Protein AF-A0A533WM02-F1 (afdb_monomer)

Mean predicted aligned error: 11.91 Å

pLDDT: mean 72.42, std 17.14, range [33.72, 90.38]

Foldseek 3Di:
DDDDDDPDDDDDPPDPDDDQDDPVRLVVLQVVLCVVVVAPEEDQVVLLCQQLVLCDQHWYWYDPDSFKIWIWGWHDDPQWIFIWIWMDGSVCRPPDSQRIFIWTKIGGNVVSNVCVPPGSVVVVCCRVVPPPIRRDRDRD

Nearest PDB structures (foldseek):
  1x7d-assembly1_A  TM=4.549E-01  e=5.147E-01  Pseudomonas putida
  1omo-assembly1_A  TM=4.416E-01  e=1.125E+00  Archaeoglobus fulgidus
  6r3u-assembly1_A  TM=6.481E-01  e=6.844E+00  Bacteroides thetaiotaomicron
  7zns-assembly2_B  TM=4.263E-01  e=3.531E+00  Bacteroides thetaiotaomicron VPI-5482

Structure (mmCIF, N/CA/C/O backbone):
data_AF-A0A533WM02-F1
#
_entry.id   AF-A0A533WM02-F1
#
loop_
_atom_site.group_PDB
_atom_site.id
_atom_site.type_symbol
_atom_site.label_atom_id
_atom_site.label_alt_id
_atom_site.label_comp_id
_atom_site.label_asym_id
_atom_site.label_entity_id
_atom_site.label_seq_id
_atom_site.pdbx_PDB_ins_code
_atom_site.Cartn_x
_atom_site.Cartn_y
_atom_site.Cartn_z
_atom_site.occupancy
_atom_site.B_iso_or_equiv
_atom_site.auth_seq_id
_atom_site.auth_comp_id
_atom_site.auth_asym_id
_atom_site.auth_atom_id
_atom_site.pdbx_PDB_model_num
ATOM 1 N N . MET A 1 1 ? -20.594 5.187 64.030 1.00 37.53 1 MET A N 1
ATOM 2 C CA . MET A 1 1 ? -20.585 3.920 63.271 1.00 37.53 1 MET A CA 1
ATOM 3 C C . MET A 1 1 ? -21.582 4.040 62.125 1.00 37.53 1 MET A C 1
ATOM 5 O O . MET A 1 1 ? -22.748 4.270 62.404 1.00 37.53 1 MET A O 1
ATOM 9 N N . THR A 1 2 ? -21.062 3.989 60.887 1.00 40.44 2 THR A N 1
ATOM 10 C CA . THR A 1 2 ? -21.689 3.514 59.623 1.00 40.44 2 THR A CA 1
ATOM 11 C C . THR A 1 2 ? -23.125 3.961 59.296 1.00 40.44 2 THR A C 1
ATOM 13 O O . THR A 1 2 ? -24.079 3.496 59.899 1.00 40.44 2 THR A O 1
ATOM 16 N N . ALA A 1 3 ? -23.313 4.936 58.401 1.00 36.88 3 ALA A N 1
ATOM 17 C CA . ALA A 1 3 ? -23.347 4.790 56.931 1.00 36.88 3 ALA A CA 1
ATOM 18 C C . ALA A 1 3 ? -24.600 4.041 56.426 1.00 36.88 3 ALA A C 1
ATOM 20 O O . ALA A 1 3 ? -24.622 2.816 56.362 1.00 36.88 3 ALA A O 1
ATOM 21 N N . GLY A 1 4 ? -25.634 4.809 56.063 1.00 33.72 4 GLY A N 1
ATOM 22 C CA . GLY A 1 4 ? -26.830 4.353 55.352 1.00 33.72 4 GLY 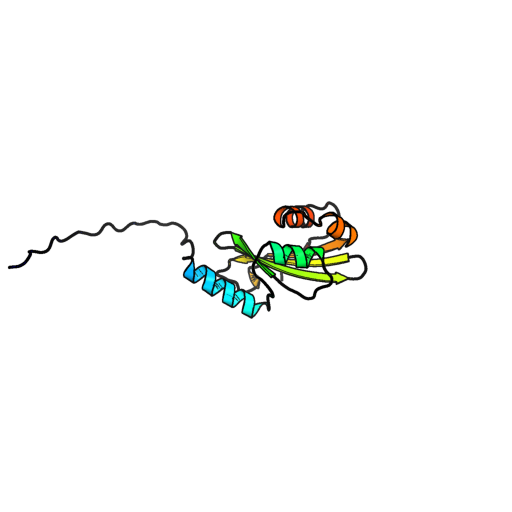A CA 1
ATOM 23 C C . GLY A 1 4 ? -26.746 4.751 53.879 1.00 33.72 4 GLY A C 1
ATOM 24 O O . GLY A 1 4 ? -26.520 5.912 53.553 1.00 33.72 4 GLY A O 1
ATOM 25 N N . ILE A 1 5 ? -26.855 3.751 53.017 1.00 46.16 5 ILE A N 1
ATOM 26 C CA . ILE A 1 5 ? -26.507 3.723 51.595 1.00 46.16 5 ILE A CA 1
ATOM 27 C C . ILE A 1 5 ? -27.391 4.674 50.771 1.00 46.16 5 ILE A C 1
ATOM 29 O O . ILE A 1 5 ? -28.613 4.543 50.759 1.00 46.16 5 ILE A O 1
ATOM 33 N N . ALA A 1 6 ? -26.764 5.602 50.042 1.00 40.44 6 ALA A N 1
ATOM 34 C CA . ALA A 1 6 ? -27.418 6.364 48.986 1.00 40.44 6 ALA A CA 1
ATOM 35 C C . ALA A 1 6 ? -27.616 5.454 47.764 1.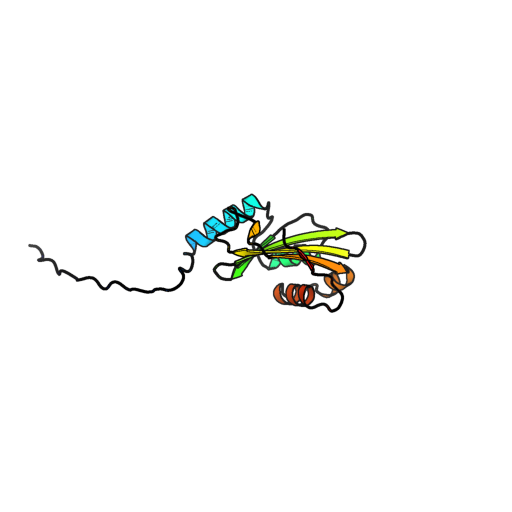00 40.44 6 ALA A C 1
ATOM 37 O O . ALA A 1 6 ? -26.659 5.042 47.110 1.00 40.44 6 ALA A O 1
ATOM 38 N N . LEU A 1 7 ? -28.875 5.124 47.485 1.00 36.41 7 LEU A N 1
ATOM 39 C CA . LEU A 1 7 ? -29.304 4.400 46.297 1.00 36.41 7 LEU A CA 1
ATOM 40 C C . LEU A 1 7 ? -29.259 5.370 45.103 1.00 36.41 7 LEU A C 1
ATOM 42 O O . LEU A 1 7 ? -30.206 6.118 44.866 1.00 36.41 7 LEU A O 1
ATOM 46 N N . VAL A 1 8 ? -28.139 5.412 44.381 1.00 40.56 8 VAL A N 1
ATOM 47 C CA . VAL A 1 8 ? -28.047 6.172 43.127 1.00 40.56 8 VAL A CA 1
ATOM 48 C C . VAL A 1 8 ? -28.637 5.314 42.015 1.00 40.56 8 VAL A C 1
ATOM 50 O O . VAL A 1 8 ? -28.052 4.329 41.570 1.00 40.56 8 VAL A O 1
ATOM 53 N N . VAL A 1 9 ? -29.850 5.690 41.626 1.00 40.75 9 VAL A N 1
ATOM 54 C CA . VAL A 1 9 ? -30.608 5.130 40.512 1.00 40.75 9 VAL A CA 1
ATOM 55 C C . VAL A 1 9 ? -29.895 5.432 39.193 1.00 40.75 9 VAL A C 1
ATOM 57 O O . VAL A 1 9 ? -29.489 6.562 38.931 1.00 40.75 9 VAL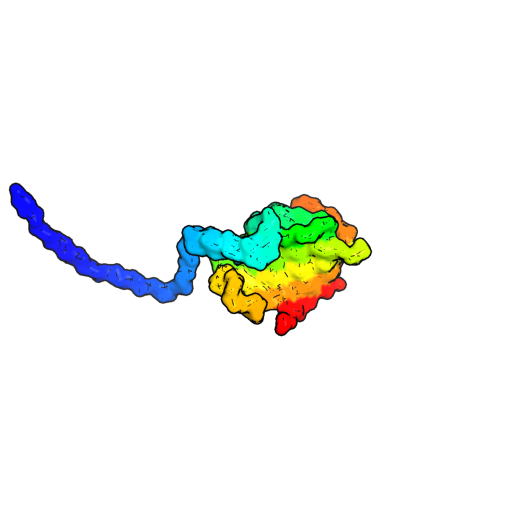 A O 1
ATOM 60 N N . MET A 1 10 ? -29.771 4.374 38.389 1.00 38.06 10 MET A N 1
ATOM 61 C CA . MET A 1 10 ? -29.459 4.330 36.961 1.00 38.06 10 MET A CA 1
ATOM 62 C C . MET A 1 10 ? -29.738 5.631 36.194 1.00 38.06 10 MET A C 1
ATOM 64 O O . MET A 1 10 ? -30.887 6.047 36.066 1.00 38.06 10 MET A O 1
ATOM 68 N N . PHE A 1 11 ? -28.710 6.142 35.520 1.00 38.06 11 PHE A N 1
ATOM 69 C CA . PHE A 1 11 ? -28.892 6.731 34.197 1.00 38.06 11 PHE A CA 1
ATOM 70 C C . PHE A 1 11 ? -28.245 5.799 33.178 1.00 38.06 11 PHE A C 1
ATOM 72 O O . PHE A 1 11 ? -27.026 5.748 33.024 1.00 38.06 11 PHE A O 1
ATOM 79 N N . ALA A 1 12 ? -29.095 5.017 32.515 1.00 38.12 12 ALA A N 1
ATOM 80 C CA . ALA A 1 12 ? -28.754 4.346 31.277 1.00 38.12 12 ALA A CA 1
ATOM 81 C C . ALA A 1 12 ? -28.488 5.427 30.222 1.00 38.12 12 ALA A C 1
ATOM 83 O O . ALA A 1 12 ? -29.417 6.072 29.735 1.00 38.12 12 ALA A O 1
ATOM 84 N N . LEU A 1 13 ? -27.218 5.645 29.883 1.00 38.38 13 LEU A N 1
ATOM 85 C CA . LEU A 1 13 ? -26.859 6.364 28.669 1.00 38.38 13 LEU A CA 1
ATOM 86 C C . LEU A 1 13 ? -27.107 5.420 27.493 1.00 38.38 13 LEU A C 1
ATOM 88 O O . LEU A 1 13 ? -26.263 4.612 27.117 1.00 38.38 13 LEU A O 1
ATOM 92 N N . TYR A 1 14 ? -28.316 5.515 26.946 1.00 40.78 14 TYR A N 1
ATOM 93 C CA . TYR A 1 14 ? -28.635 5.059 25.603 1.00 40.78 14 TYR A CA 1
ATOM 94 C C . TYR A 1 14 ? -27.910 5.988 24.622 1.00 40.78 14 TYR A C 1
ATOM 96 O O . TYR A 1 14 ? -28.447 7.004 24.191 1.00 40.78 14 TYR A O 1
ATOM 104 N N . PHE A 1 15 ? -26.665 5.651 24.30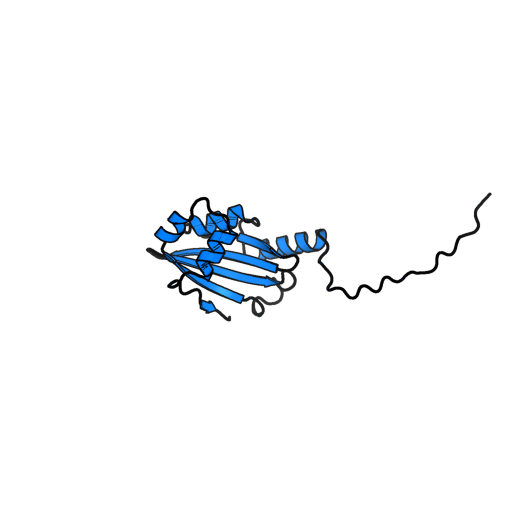0 1.00 36.50 15 PHE A N 1
ATOM 105 C CA . PHE A 1 15 ? -25.997 6.159 23.111 1.00 36.50 15 PHE A CA 1
ATOM 106 C C . PHE A 1 15 ? -26.000 5.039 22.074 1.00 36.50 15 PHE A C 1
ATOM 108 O O . PHE A 1 15 ? -25.187 4.119 22.099 1.00 36.50 15 PHE A O 1
ATOM 115 N N . SER A 1 16 ? -26.994 5.096 21.189 1.00 43.75 16 SER A N 1
ATOM 116 C CA . SER A 1 16 ? -26.973 4.388 19.913 1.00 43.75 16 SER A CA 1
ATOM 117 C C . SER A 1 16 ? -26.023 5.142 18.984 1.00 43.75 16 SER A C 1
ATOM 119 O O . SER A 1 16 ? -26.457 5.874 18.101 1.00 43.75 16 SER A O 1
ATOM 121 N N . GLU A 1 17 ? -24.728 4.982 19.212 1.00 39.69 17 GLU A N 1
ATOM 122 C CA . GLU A 1 17 ? -23.670 5.413 18.306 1.00 39.69 17 GLU A CA 1
ATOM 123 C C . GLU A 1 17 ? -22.838 4.178 17.983 1.00 39.69 17 GLU A C 1
ATOM 125 O O . GLU A 1 17 ? -22.527 3.384 18.875 1.00 39.69 17 GLU A O 1
ATOM 130 N N . GLY A 1 18 ? -22.558 3.967 16.693 1.00 46.25 18 GLY A N 1
ATOM 131 C CA . GLY A 1 18 ? -21.735 2.855 16.226 1.00 46.25 18 GLY A CA 1
ATOM 132 C C . GLY A 1 18 ? -20.489 2.762 17.094 1.00 46.25 18 GLY A C 1
ATOM 133 O O . GLY A 1 18 ? -19.770 3.745 17.245 1.00 46.25 18 GLY A O 1
ATOM 134 N N . SER A 1 19 ? -20.315 1.620 17.758 1.00 50.81 19 SER A N 1
ATOM 135 C CA . SER A 1 19 ? -19.328 1.474 18.819 1.00 50.81 19 SER A CA 1
ATOM 136 C C . SER A 1 19 ? -17.934 1.706 18.250 1.00 50.81 19 SER A C 1
ATOM 138 O O . SER A 1 19 ? -17.376 0.823 17.599 1.00 50.81 19 SER A O 1
ATOM 140 N N . ALA A 1 20 ? -17.389 2.900 18.488 1.00 55.66 20 ALA A N 1
ATOM 141 C CA . ALA A 1 20 ? -15.989 3.183 18.248 1.00 55.66 20 ALA A CA 1
ATOM 142 C C . ALA A 1 20 ? -15.176 2.163 19.050 1.00 55.66 20 ALA A C 1
ATOM 144 O O . ALA A 1 20 ? -15.385 1.997 20.256 1.00 55.66 20 ALA A O 1
ATOM 145 N N . LEU A 1 21 ? -14.296 1.434 18.366 1.00 57.94 21 LEU A N 1
ATOM 146 C CA . LEU A 1 21 ? -13.431 0.444 18.996 1.00 57.94 21 LEU A CA 1
ATOM 147 C C . LEU A 1 21 ? -12.630 1.090 20.127 1.00 57.94 21 LEU A C 1
ATOM 149 O O . LEU A 1 21 ? -12.004 2.137 19.944 1.00 57.94 21 LEU A O 1
ATOM 153 N N . SER A 1 22 ? -12.604 0.442 21.294 1.00 65.38 22 SER A N 1
ATOM 154 C CA . SER A 1 22 ? -11.709 0.892 22.354 1.00 65.38 22 SER A CA 1
ATOM 155 C C . SER A 1 22 ? -10.249 0.821 21.862 1.00 65.38 22 SER A C 1
ATOM 157 O O . SER A 1 22 ? -9.902 -0.077 21.083 1.00 65.38 22 SER A O 1
ATOM 159 N N . PRO A 1 23 ? -9.350 1.720 22.306 1.00 60.97 23 PRO A N 1
ATOM 160 C CA . PRO A 1 23 ? -7.957 1.740 21.841 1.00 60.97 23 PRO A CA 1
ATOM 161 C C . PRO A 1 23 ? -7.222 0.401 22.022 1.00 60.97 23 PRO A C 1
ATOM 163 O O . PRO A 1 23 ? -6.368 0.033 21.216 1.00 60.97 23 PRO A O 1
ATOM 166 N N . ILE A 1 24 ? -7.580 -0.351 23.067 1.00 60.06 24 ILE A N 1
ATOM 167 C CA . ILE A 1 24 ? -7.008 -1.666 23.380 1.00 60.06 24 ILE A CA 1
ATOM 168 C C . ILE A 1 24 ? -7.495 -2.722 22.377 1.00 60.06 24 ILE A C 1
ATOM 170 O O . ILE A 1 24 ? -6.699 -3.526 21.887 1.00 60.06 24 ILE A O 1
ATOM 174 N N . GLU A 1 25 ? -8.782 -2.710 22.026 1.00 62.22 25 GLU A N 1
ATOM 175 C CA . GLU A 1 25 ? -9.338 -3.621 21.023 1.00 62.22 25 GLU A CA 1
ATOM 176 C C . GLU A 1 25 ? -8.830 -3.307 19.616 1.00 62.22 25 GLU A C 1
ATOM 178 O O . GLU A 1 25 ? -8.515 -4.234 18.869 1.00 62.22 25 GLU A O 1
ATOM 183 N N . SER A 1 26 ? -8.697 -2.023 19.271 1.00 65.00 26 SER A N 1
ATOM 184 C CA . SER A 1 26 ? -8.115 -1.588 17.997 1.00 65.00 26 SER A CA 1
ATOM 185 C C . SER A 1 26 ? -6.665 -2.071 17.855 1.00 65.00 26 SER A C 1
ATOM 187 O O . SER A 1 26 ? -6.324 -2.749 16.884 1.00 65.00 26 SER A O 1
ATOM 189 N N . SER A 1 27 ? -5.837 -1.855 18.883 1.00 66.19 27 SER A N 1
ATOM 190 C CA . SER A 1 27 ? -4.441 -2.313 18.910 1.00 66.19 27 SER A CA 1
ATOM 191 C C . SER A 1 27 ? -4.313 -3.841 18.802 1.00 66.19 27 SER A C 1
ATOM 193 O O . SER A 1 27 ? -3.533 -4.362 17.997 1.00 66.19 27 SER A O 1
ATOM 195 N N . SER A 1 28 ? -5.139 -4.592 19.542 1.00 72.00 28 SER A N 1
ATOM 196 C CA . SER A 1 28 ? -5.165 -6.057 19.455 1.00 72.00 28 SER A CA 1
ATOM 197 C C . SER A 1 28 ? -5.560 -6.549 18.058 1.00 72.00 28 SER A C 1
ATOM 199 O O . SER A 1 28 ? -4.940 -7.477 17.534 1.00 72.00 28 SER A O 1
ATOM 201 N N . ARG A 1 29 ? -6.552 -5.928 17.412 1.00 73.19 29 ARG A N 1
ATOM 202 C CA . ARG A 1 29 ? -6.963 -6.296 16.049 1.00 73.19 29 ARG A CA 1
ATOM 203 C C . ARG A 1 29 ? -5.880 -5.972 15.030 1.00 73.19 29 ARG A C 1
ATOM 205 O O . ARG A 1 29 ? -5.531 -6.852 14.250 1.00 73.19 29 ARG A O 1
ATOM 212 N N . LEU A 1 30 ? -5.277 -4.786 15.100 1.00 73.81 30 LEU A N 1
ATOM 213 C CA . LEU A 1 30 ? -4.179 -4.396 14.215 1.00 73.81 30 LEU A CA 1
ATOM 214 C C . LEU A 1 30 ? -3.026 -5.407 14.271 1.00 73.81 30 LEU A C 1
ATOM 216 O O . LEU A 1 30 ? -2.532 -5.840 13.234 1.00 73.81 30 LEU A O 1
ATOM 220 N N . SER A 1 31 ? -2.663 -5.876 15.469 1.00 74.94 31 SER A N 1
ATOM 221 C CA . SER A 1 31 ? -1.622 -6.902 15.624 1.00 74.94 31 SER A CA 1
ATOM 222 C C . SER A 1 31 ? -1.973 -8.245 14.962 1.00 74.94 31 SER A C 1
ATOM 224 O O . SER A 1 31 ? -1.111 -8.871 14.345 1.00 74.94 31 SER A O 1
ATOM 226 N N . LYS A 1 32 ? -3.243 -8.675 15.015 1.00 74.31 32 LYS A N 1
ATOM 227 C CA . LYS A 1 32 ? -3.707 -9.887 14.317 1.00 74.31 32 LYS A CA 1
ATOM 228 C C . LYS A 1 32 ? -3.639 -9.726 12.803 1.00 74.31 32 LYS A C 1
ATOM 230 O O . LYS A 1 32 ? -3.289 -10.673 12.107 1.00 74.31 32 LYS A O 1
ATOM 235 N N . ILE A 1 33 ? -3.946 -8.535 12.305 1.00 74.44 33 ILE A N 1
ATOM 236 C CA . ILE A 1 33 ? -3.903 -8.217 10.877 1.00 74.44 33 ILE A CA 1
ATOM 237 C C . ILE A 1 33 ? -2.477 -8.283 10.369 1.00 74.44 33 ILE A C 1
ATOM 239 O O . ILE A 1 33 ? -2.209 -8.995 9.407 1.00 74.44 33 ILE A O 1
ATOM 243 N N . VAL A 1 34 ? -1.569 -7.600 11.063 1.00 80.12 34 VAL A N 1
ATOM 244 C CA . VAL A 1 34 ? -0.133 -7.616 10.777 1.00 80.12 34 VAL A CA 1
ATOM 245 C C . VAL A 1 34 ? 0.378 -9.049 10.686 1.00 80.12 34 VAL A C 1
ATOM 247 O O . VAL A 1 34 ? 1.008 -9.407 9.694 1.00 80.12 34 VAL A O 1
ATOM 250 N N . ALA A 1 35 ? 0.031 -9.891 11.664 1.00 75.75 35 ALA A N 1
ATOM 251 C CA . ALA A 1 35 ? 0.402 -11.302 11.655 1.00 75.75 35 ALA A CA 1
ATOM 252 C C . ALA A 1 35 ? -0.233 -12.082 10.487 1.00 75.75 35 ALA A C 1
ATOM 254 O O . ALA A 1 35 ? 0.426 -12.927 9.889 1.00 75.75 35 ALA A O 1
ATOM 255 N N . SER A 1 36 ? -1.493 -11.799 10.143 1.00 74.38 36 SER A N 1
ATOM 256 C CA . SER A 1 36 ? -2.223 -12.500 9.081 1.00 74.38 36 SER A CA 1
ATOM 257 C C . SER A 1 36 ? -1.734 -12.163 7.674 1.00 74.38 36 SER A C 1
ATOM 259 O O . SER A 1 36 ? -1.789 -13.030 6.805 1.00 74.38 36 SER A O 1
ATOM 261 N N . VAL A 1 37 ? -1.324 -10.919 7.422 1.00 73.69 37 VAL A N 1
ATOM 262 C CA . VAL A 1 37 ? -0.895 -10.465 6.085 1.00 73.69 37 VAL A CA 1
ATOM 263 C C . VAL A 1 37 ? 0.624 -10.426 5.935 1.00 73.69 37 VAL A C 1
ATOM 265 O O . VAL A 1 37 ? 1.117 -10.149 4.845 1.00 73.69 37 VAL A O 1
ATOM 268 N N . GLY A 1 38 ? 1.359 -10.711 7.014 1.00 77.12 38 GLY A N 1
ATOM 269 C CA . GLY A 1 38 ? 2.818 -10.658 7.038 1.00 77.12 38 GLY A CA 1
ATOM 270 C C . GLY A 1 38 ? 3.359 -9.235 6.902 1.00 77.12 38 GLY A C 1
ATOM 271 O O . GLY A 1 38 ? 4.344 -9.031 6.198 1.00 77.12 38 GLY A O 1
ATOM 272 N N . ALA A 1 39 ? 2.705 -8.255 7.534 1.00 84.12 39 ALA A N 1
ATOM 273 C CA . ALA A 1 39 ? 3.126 -6.860 7.448 1.00 84.12 39 ALA A CA 1
ATOM 274 C C . ALA A 1 39 ? 4.421 -6.593 8.212 1.00 84.12 39 ALA A C 1
ATOM 276 O O . ALA A 1 39 ? 4.581 -6.982 9.367 1.00 84.12 39 ALA A O 1
ATOM 277 N N . ASP A 1 40 ? 5.322 -5.861 7.569 1.00 87.81 40 ASP A N 1
ATOM 278 C CA . ASP A 1 40 ? 6.602 -5.436 8.121 1.00 87.81 40 ASP A CA 1
ATOM 279 C C . ASP A 1 40 ? 6.463 -4.243 9.075 1.00 87.81 40 ASP A C 1
ATOM 281 O O . ASP A 1 40 ? 7.364 -3.975 9.870 1.00 87.81 40 ASP A O 1
ATOM 285 N N . CYS A 1 41 ? 5.382 -3.469 8.949 1.00 86.19 41 CYS A N 1
ATOM 286 C CA . CYS A 1 41 ? 5.184 -2.222 9.683 1.00 86.19 41 CYS A CA 1
ATOM 287 C C . CYS A 1 41 ? 3.731 -1.735 9.639 1.00 86.19 41 CYS A C 1
ATOM 289 O O . CYS A 1 41 ? 2.931 -2.195 8.818 1.00 86.19 41 CYS A O 1
ATOM 291 N N . THR A 1 42 ? 3.405 -0.779 10.520 1.00 85.38 42 THR A N 1
ATOM 292 C CA . THR A 1 42 ? 2.024 -0.308 10.713 1.00 85.38 42 THR A CA 1
ATOM 293 C C . THR A 1 42 ? 1.795 1.197 10.584 1.00 85.38 42 THR A C 1
ATOM 295 O O . THR A 1 42 ? 0.728 1.702 10.933 1.00 85.38 42 THR A O 1
ATOM 298 N N . ASP A 1 43 ? 2.798 1.950 10.145 1.00 85.69 43 ASP A N 1
ATOM 299 C CA . ASP A 1 43 ? 2.738 3.408 10.112 1.00 85.69 43 ASP A CA 1
ATOM 300 C C . ASP A 1 43 ? 2.802 3.977 8.687 1.00 85.69 43 ASP A C 1
ATOM 302 O O . ASP A 1 43 ? 3.298 3.355 7.741 1.00 85.69 43 ASP A O 1
ATOM 306 N N . PHE A 1 44 ? 2.314 5.212 8.553 1.00 86.06 44 PHE A N 1
ATOM 307 C CA . PHE A 1 44 ? 2.278 5.953 7.294 1.00 86.06 44 PHE A CA 1
ATOM 308 C C . PHE A 1 44 ? 3.658 6.176 6.661 1.00 86.06 44 PHE A C 1
ATOM 310 O O . PHE A 1 44 ? 3.756 6.269 5.436 1.00 86.06 44 PHE A O 1
ATOM 317 N N . SER A 1 45 ? 4.720 6.301 7.463 1.00 87.38 45 SER A N 1
ATOM 318 C CA . SER A 1 45 ? 6.068 6.551 6.944 1.00 87.38 45 SER A CA 1
ATOM 319 C C . SER A 1 45 ? 6.613 5.297 6.280 1.00 87.38 45 SER A C 1
ATOM 321 O O . SER A 1 45 ? 7.059 5.368 5.138 1.00 87.38 45 SER A O 1
ATOM 323 N N . CYS A 1 46 ? 6.489 4.149 6.943 1.00 88.06 46 CYS A N 1
ATOM 324 C CA . CYS A 1 46 ? 6.930 2.883 6.382 1.00 88.06 46 CYS A CA 1
ATOM 325 C C . CYS A 1 46 ? 6.123 2.479 5.139 1.00 88.06 46 CYS A C 1
ATOM 327 O O . CYS A 1 46 ? 6.709 2.096 4.128 1.00 88.06 46 CYS A O 1
ATOM 329 N N . ALA A 1 47 ? 4.794 2.629 5.155 1.00 88.12 47 ALA A N 1
ATOM 330 C CA . ALA A 1 47 ? 3.974 2.339 3.976 1.00 88.12 47 ALA A CA 1
ATOM 331 C C . ALA A 1 47 ? 4.342 3.219 2.773 1.00 88.12 47 ALA A C 1
ATOM 333 O O . ALA A 1 47 ? 4.405 2.741 1.641 1.00 88.12 47 ALA A O 1
ATOM 334 N N . LYS A 1 48 ? 4.639 4.503 3.011 1.00 88.88 48 LYS A N 1
ATOM 335 C CA . LYS A 1 48 ? 5.160 5.403 1.976 1.00 88.88 48 LYS A CA 1
ATOM 336 C C . LYS A 1 48 ? 6.501 4.909 1.437 1.00 88.88 48 LYS A C 1
ATOM 338 O O . LYS A 1 48 ? 6.692 4.927 0.225 1.00 88.88 48 LYS A O 1
ATOM 343 N N . ASP A 1 49 ? 7.412 4.478 2.303 1.00 87.50 49 ASP A N 1
ATOM 344 C CA . ASP A 1 49 ? 8.721 3.986 1.874 1.00 87.50 49 ASP A CA 1
ATOM 345 C C . ASP A 1 49 ? 8.587 2.721 1.014 1.00 87.50 49 ASP A C 1
ATOM 347 O O . ASP A 1 49 ? 9.247 2.629 -0.014 1.00 87.50 49 ASP A O 1
ATOM 351 N N . ILE A 1 50 ? 7.662 1.811 1.343 1.00 88.56 50 ILE A N 1
ATOM 352 C CA . ILE A 1 50 ? 7.340 0.639 0.506 1.00 88.56 50 ILE A CA 1
ATOM 353 C C . ILE A 1 50 ? 6.873 1.065 -0.889 1.00 88.56 50 ILE A C 1
ATOM 355 O O . ILE A 1 50 ? 7.358 0.535 -1.890 1.00 88.56 50 ILE A O 1
ATOM 359 N N . VAL A 1 51 ? 5.960 2.040 -0.963 1.00 87.69 51 VAL A N 1
ATOM 360 C CA . VAL A 1 51 ? 5.437 2.552 -2.239 1.00 87.69 51 VAL A CA 1
ATOM 361 C C . VAL A 1 51 ? 6.534 3.228 -3.062 1.00 87.69 51 VAL A C 1
ATOM 363 O O . VAL A 1 51 ? 6.624 2.988 -4.259 1.00 87.69 51 VAL A O 1
ATOM 366 N N . VAL A 1 52 ? 7.367 4.068 -2.441 1.00 85.31 52 VAL A N 1
ATOM 367 C CA . VAL A 1 52 ? 8.405 4.843 -3.143 1.00 85.31 52 VAL A CA 1
ATOM 368 C C . VAL A 1 52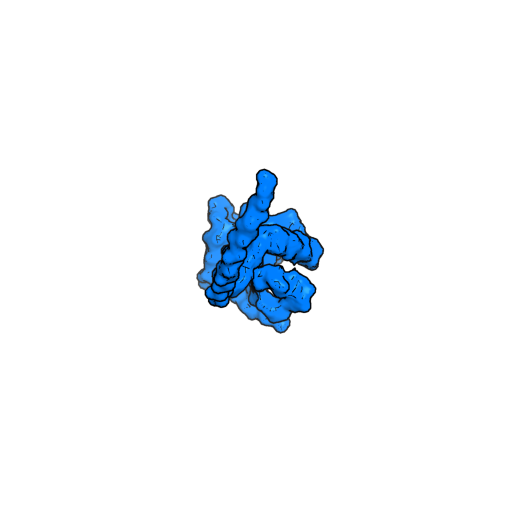 ? 9.594 3.975 -3.555 1.00 85.31 52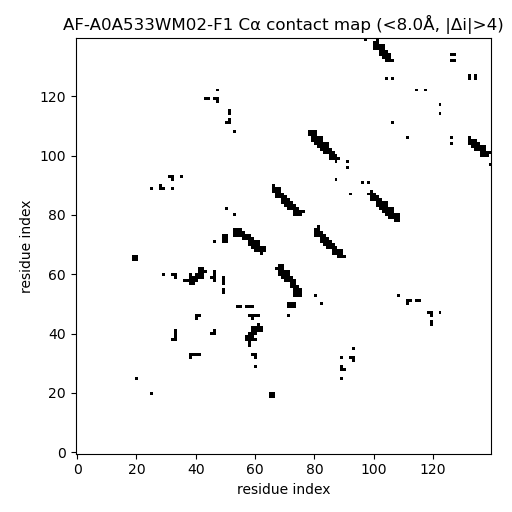 VAL A C 1
ATOM 370 O O . VAL A 1 52 ? 10.125 4.170 -4.645 1.00 85.31 52 VAL A O 1
ATOM 373 N N . ASP A 1 53 ? 10.029 3.046 -2.702 1.00 84.88 53 ASP A N 1
ATOM 374 C CA . ASP A 1 53 ? 11.152 2.150 -2.993 1.00 84.88 53 ASP A CA 1
ATOM 375 C C . ASP A 1 53 ? 10.748 1.122 -4.060 1.00 84.88 53 ASP A C 1
ATOM 377 O O . ASP A 1 53 ? 11.492 0.881 -5.008 1.00 84.88 53 ASP A O 1
ATOM 381 N N . CYS A 1 54 ? 9.541 0.551 -3.951 1.00 86.62 54 CYS A N 1
ATOM 382 C CA . CYS A 1 54 ? 8.937 -0.444 -4.851 1.00 86.62 54 CYS A CA 1
ATOM 383 C C . CYS A 1 54 ? 9.790 -1.691 -5.183 1.00 86.62 54 CYS A C 1
ATOM 385 O O . CYS A 1 54 ? 9.330 -2.650 -5.799 1.00 86.62 54 CYS A O 1
ATOM 387 N N . ASN A 1 55 ? 11.037 -1.739 -4.739 1.00 82.44 55 ASN A N 1
ATOM 388 C CA . ASN A 1 55 ? 11.961 -2.838 -4.937 1.00 82.44 55 ASN A CA 1
ATOM 389 C C . ASN A 1 55 ? 11.963 -3.801 -3.740 1.00 82.44 55 ASN A C 1
ATOM 391 O O . ASN A 1 55 ? 12.793 -4.704 -3.658 1.00 82.44 55 ASN A O 1
ATOM 395 N N . THR A 1 56 ? 11.041 -3.596 -2.798 1.00 76.69 56 THR A N 1
ATOM 396 C CA . THR A 1 56 ? 10.891 -4.395 -1.584 1.00 76.69 56 THR A CA 1
ATOM 397 C C . THR A 1 56 ? 9.684 -5.310 -1.730 1.00 76.69 56 THR A C 1
ATOM 399 O O . THR A 1 56 ? 8.645 -4.862 -2.195 1.00 76.69 56 THR A O 1
ATOM 402 N N . ASN A 1 57 ? 9.779 -6.557 -1.268 1.00 76.62 57 ASN A N 1
ATOM 403 C CA . ASN A 1 57 ? 8.612 -7.441 -1.128 1.00 76.62 57 ASN A CA 1
ATOM 404 C C . ASN A 1 57 ? 7.874 -7.201 0.200 1.00 76.62 57 ASN A C 1
ATOM 406 O O . ASN A 1 57 ? 7.309 -8.128 0.775 1.00 76.62 57 ASN A O 1
ATOM 410 N N . ARG A 1 58 ? 7.965 -5.981 0.732 1.00 84.06 58 ARG A N 1
ATOM 411 C CA . ARG A 1 58 ? 7.436 -5.644 2.047 1.00 84.06 58 ARG A CA 1
ATOM 412 C C . ARG A 1 58 ? 5.968 -5.280 1.948 1.00 84.06 58 ARG A C 1
ATOM 414 O O . ARG A 1 58 ? 5.489 -4.818 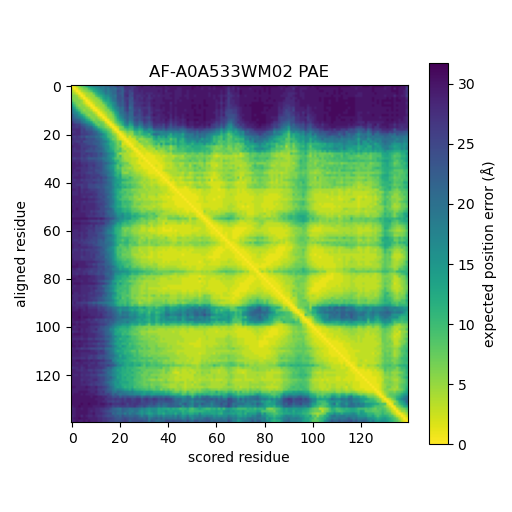0.908 1.00 84.06 58 ARG A O 1
ATOM 421 N N . SER A 1 59 ? 5.271 -5.448 3.059 1.00 88.81 59 SER A N 1
ATOM 422 C CA . SER A 1 59 ? 3.890 -5.017 3.203 1.00 88.81 59 SER A CA 1
ATOM 423 C C . SER A 1 59 ? 3.701 -4.160 4.448 1.00 88.81 59 SER A C 1
ATOM 425 O O . SER A 1 59 ? 4.411 -4.308 5.440 1.00 88.81 59 SER A O 1
ATOM 427 N N . ALA A 1 60 ? 2.760 -3.224 4.389 1.00 90.38 60 ALA A N 1
ATOM 428 C CA . ALA A 1 60 ? 2.410 -2.369 5.516 1.00 90.38 60 ALA A CA 1
ATOM 429 C C . ALA A 1 60 ? 0.910 -2.407 5.779 1.00 90.38 60 ALA A C 1
ATOM 431 O O . ALA A 1 60 ? 0.116 -2.558 4.852 1.00 90.38 60 ALA A O 1
ATOM 432 N N . VAL A 1 61 ? 0.532 -2.222 7.042 1.00 89.19 61 VAL A N 1
ATOM 433 C CA . VAL A 1 61 ? -0.868 -2.094 7.462 1.00 89.19 61 VAL A CA 1
ATOM 434 C C . VAL A 1 61 ? -1.059 -0.745 8.124 1.00 89.19 61 VAL A C 1
ATOM 436 O O . VAL A 1 61 ? -0.575 -0.519 9.221 1.00 89.19 61 VAL A O 1
ATOM 439 N N . VAL A 1 62 ? -1.789 0.157 7.495 1.00 86.94 62 VAL A N 1
ATOM 440 C CA . VAL A 1 62 ? -1.932 1.525 7.979 1.00 86.94 62 VAL A CA 1
ATOM 441 C C . VAL A 1 62 ? -3.369 1.783 8.377 1.00 86.94 62 VAL A C 1
ATOM 443 O O . VAL A 1 62 ? -4.265 1.713 7.542 1.00 86.94 62 VAL A O 1
ATOM 446 N N . GLN A 1 63 ? -3.591 2.133 9.639 1.00 85.19 63 GLN A N 1
ATOM 447 C CA . GLN A 1 63 ? -4.892 2.627 10.067 1.00 85.19 63 GLN A CA 1
ATOM 448 C C . GLN A 1 63 ? -5.107 4.044 9.522 1.00 85.19 63 GLN A C 1
ATOM 450 O O . GLN A 1 63 ? -4.297 4.936 9.780 1.00 85.19 63 GLN A O 1
ATOM 455 N N . HIS A 1 64 ? -6.178 4.244 8.752 1.00 80.50 64 HIS A N 1
ATOM 456 C CA . HIS A 1 64 ? -6.511 5.548 8.161 1.00 80.50 64 HIS A CA 1
ATOM 457 C C . HIS A 1 64 ? -7.821 6.143 8.678 1.00 80.50 64 HIS A C 1
ATOM 459 O O . HIS A 1 64 ? -8.002 7.353 8.576 1.00 80.50 64 HIS A O 1
ATOM 465 N N . ASP A 1 65 ? -8.654 5.329 9.329 1.00 81.69 65 ASP A N 1
ATOM 466 C CA . ASP A 1 65 ? -9.820 5.753 10.108 1.00 81.69 65 ASP A CA 1
ATOM 467 C C . ASP A 1 65 ? -9.953 4.870 11.368 1.00 81.69 65 ASP A C 1
ATOM 469 O O . ASP A 1 65 ? -9.265 3.856 11.501 1.00 81.69 65 ASP A O 1
ATOM 473 N N . VAL A 1 66 ? -10.832 5.228 12.305 1.00 79.62 66 VAL A N 1
ATOM 474 C CA . VAL A 1 66 ? -11.095 4.506 13.564 1.00 79.62 66 VAL A CA 1
ATOM 475 C C . VAL A 1 66 ? -11.337 3.017 13.317 1.00 79.62 66 VAL A C 1
ATOM 477 O O . VAL A 1 66 ? -10.761 2.182 14.015 1.00 79.62 66 VAL A O 1
ATOM 480 N N . ASP A 1 67 ? -12.118 2.705 12.284 1.00 80.94 67 ASP A N 1
ATOM 481 C CA . ASP A 1 67 ? -12.523 1.343 11.946 1.00 80.94 67 ASP A CA 1
ATOM 482 C C . ASP A 1 67 ? -11.869 0.813 10.655 1.00 80.94 67 ASP A C 1
ATOM 484 O O . ASP A 1 67 ? -12.140 -0.323 10.288 1.00 80.94 67 ASP A O 1
ATOM 488 N N . TYR A 1 68 ? -11.005 1.569 9.961 1.00 81.12 68 TYR A N 1
ATOM 489 C CA . TYR A 1 68 ? -10.515 1.191 8.622 1.00 81.12 68 TYR A CA 1
ATOM 490 C C . TYR A 1 68 ? -8.991 1.154 8.499 1.00 81.12 68 TYR A C 1
ATOM 492 O O . TYR A 1 68 ? -8.263 1.989 9.051 1.00 81.12 68 TYR A O 1
ATOM 500 N N . VAL A 1 69 ? -8.507 0.181 7.722 1.00 86.25 69 VAL A N 1
ATOM 501 C CA . VAL A 1 69 ? -7.083 -0.038 7.459 1.00 86.25 69 VAL A CA 1
ATOM 502 C C . VAL A 1 69 ? -6.793 -0.198 5.969 1.00 86.25 69 VAL A C 1
ATOM 504 O O . VAL A 1 69 ? -7.542 -0.836 5.236 1.00 86.25 69 VAL A O 1
ATOM 507 N N . TRP A 1 70 ? -5.638 0.314 5.555 1.00 86.88 70 TRP A N 1
ATOM 508 C CA . TRP A 1 70 ? -5.007 0.004 4.280 1.00 86.88 70 TRP A CA 1
ATOM 509 C C . TRP A 1 70 ? -3.974 -1.094 4.469 1.00 86.88 70 TRP A C 1
ATOM 511 O O . TRP A 1 70 ? -3.039 -0.929 5.250 1.00 86.88 70 TRP A O 1
ATOM 521 N N . ILE A 1 71 ? -4.075 -2.173 3.701 1.00 88.12 71 ILE A N 1
ATOM 522 C CA . ILE A 1 71 ? -2.964 -3.101 3.483 1.00 88.12 71 ILE A CA 1
ATOM 523 C C . ILE A 1 71 ? -2.286 -2.688 2.179 1.00 88.12 71 ILE A C 1
ATOM 525 O O . ILE A 1 71 ? -2.918 -2.666 1.123 1.00 88.12 71 ILE A O 1
ATOM 529 N N . VAL A 1 72 ? -1.006 -2.342 2.258 1.00 89.56 72 VAL A N 1
ATOM 530 C CA . VAL A 1 72 ? -0.213 -1.820 1.144 1.00 89.56 72 VAL A CA 1
ATOM 531 C C . VAL A 1 72 ? 0.879 -2.816 0.802 1.00 89.56 72 VAL A C 1
ATOM 533 O O . VAL A 1 72 ? 1.669 -3.197 1.665 1.00 89.56 72 VAL A O 1
ATOM 536 N N . GLN A 1 73 ? 0.943 -3.209 -0.464 1.00 89.19 73 GLN A N 1
ATOM 537 C CA . GLN A 1 73 ? 1.997 -4.054 -1.013 1.00 89.19 73 GLN A CA 1
ATOM 538 C C . GLN A 1 73 ? 2.542 -3.410 -2.282 1.00 89.19 73 GLN A C 1
ATOM 540 O O . GLN A 1 73 ? 1.775 -2.891 -3.093 1.00 89.19 73 GLN A O 1
ATOM 545 N N . ALA A 1 74 ? 3.858 -3.460 -2.461 1.00 89.25 74 ALA A N 1
ATOM 546 C CA . ALA A 1 74 ? 4.518 -2.986 -3.667 1.00 89.25 74 ALA A CA 1
ATOM 547 C C . ALA A 1 74 ? 5.352 -4.106 -4.280 1.00 89.25 74 ALA A C 1
ATOM 549 O O . ALA A 1 74 ? 5.983 -4.888 -3.572 1.00 89.25 74 ALA A O 1
ATOM 550 N N . LYS A 1 75 ? 5.353 -4.184 -5.608 1.00 89.25 75 LYS A N 1
ATOM 551 C CA . LYS A 1 75 ? 6.195 -5.110 -6.356 1.00 89.25 75 LYS A CA 1
ATOM 552 C C . LYS A 1 75 ? 6.668 -4.460 -7.643 1.00 89.25 75 LYS A C 1
ATOM 554 O O . LYS A 1 75 ? 5.864 -4.102 -8.504 1.00 89.25 75 LYS A O 1
ATOM 559 N N . ARG A 1 76 ? 7.983 -4.386 -7.816 1.00 89.81 76 ARG A N 1
ATOM 560 C CA . ARG A 1 76 ? 8.583 -3.933 -9.067 1.00 89.81 76 ARG A CA 1
ATOM 561 C C . ARG A 1 76 ? 8.271 -4.889 -10.219 1.00 89.81 76 ARG A C 1
ATOM 563 O O . ARG A 1 76 ? 8.422 -6.105 -10.097 1.00 89.81 76 ARG A O 1
ATOM 570 N N . ASN A 1 77 ? 7.901 -4.316 -11.356 1.00 88.69 77 ASN A N 1
ATOM 571 C CA . ASN A 1 77 ? 7.694 -4.997 -12.623 1.00 88.69 77 ASN A CA 1
ATOM 572 C C . ASN A 1 77 ? 8.295 -4.159 -13.765 1.00 88.69 77 ASN A C 1
ATOM 574 O O . ASN A 1 77 ? 7.642 -3.270 -14.308 1.00 88.69 77 ASN A O 1
ATOM 578 N N . SER A 1 78 ? 9.553 -4.444 -14.119 1.00 88.50 78 SER A N 1
ATOM 579 C CA . SER A 1 78 ? 10.343 -3.658 -15.083 1.00 88.50 78 SER A CA 1
ATOM 580 C C . SER A 1 78 ? 10.385 -2.167 -14.706 1.00 88.50 78 SER A C 1
ATOM 582 O O . SER A 1 78 ? 10.995 -1.806 -13.690 1.00 88.50 78 SER A O 1
ATOM 584 N N . ASP A 1 79 ? 9.705 -1.333 -15.494 1.00 89.56 79 ASP A N 1
ATOM 585 C CA . ASP A 1 79 ? 9.644 0.128 -15.386 1.00 89.56 79 ASP A CA 1
ATOM 586 C C . ASP A 1 79 ? 8.448 0.611 -14.562 1.00 89.56 79 ASP A C 1
ATOM 588 O O . ASP A 1 79 ? 8.279 1.808 -14.318 1.00 89.56 79 ASP A O 1
ATOM 592 N N . PHE A 1 80 ? 7.626 -0.329 -14.103 1.00 89.06 80 PHE A N 1
ATOM 593 C CA . PHE A 1 80 ? 6.463 -0.050 -13.292 1.00 89.06 80 PHE A CA 1
ATOM 594 C C . PHE A 1 80 ? 6.568 -0.657 -11.898 1.00 89.06 80 PHE A C 1
ATOM 596 O O . PHE A 1 80 ? 7.302 -1.609 -11.623 1.00 89.06 80 PHE A O 1
ATOM 603 N N . CYS A 1 81 ? 5.770 -0.087 -11.017 1.00 89.62 81 CYS A N 1
ATOM 604 C CA . CYS A 1 81 ? 5.481 -0.549 -9.691 1.00 89.62 81 CYS A CA 1
ATOM 605 C C . CYS A 1 81 ? 4.039 -1.038 -9.637 1.00 89.62 81 CYS A C 1
ATOM 607 O O . CYS A 1 81 ? 3.103 -0.242 -9.747 1.00 89.62 81 CYS A O 1
ATOM 609 N N . ASN A 1 82 ? 3.866 -2.339 -9.436 1.00 89.88 82 ASN A N 1
ATOM 610 C CA . ASN A 1 82 ? 2.567 -2.905 -9.131 1.00 89.88 82 ASN A CA 1
ATOM 611 C C . ASN A 1 82 ? 2.295 -2.653 -7.646 1.00 89.88 82 ASN A C 1
ATOM 613 O O . ASN A 1 82 ? 2.939 -3.255 -6.785 1.00 89.88 82 ASN A O 1
ATOM 617 N N . LEU A 1 83 ? 1.359 -1.761 -7.351 1.00 88.50 83 LEU A N 1
ATOM 618 C CA . LEU A 1 83 ? 0.870 -1.510 -6.004 1.00 88.50 83 LEU A CA 1
ATOM 619 C C . LEU A 1 83 ? -0.458 -2.234 -5.821 1.00 88.50 83 LEU A C 1
ATOM 621 O O . LEU A 1 83 ? -1.389 -2.022 -6.594 1.00 88.50 83 LEU A O 1
ATOM 625 N N . THR A 1 84 ? -0.558 -3.045 -4.778 1.00 88.00 84 THR A N 1
ATOM 626 C CA . THR A 1 84 ? -1.829 -3.602 -4.323 1.00 88.00 84 THR A CA 1
ATOM 627 C C . THR A 1 84 ? -2.212 -2.881 -3.039 1.00 88.00 84 THR A C 1
ATOM 629 O O . THR A 1 84 ? -1.510 -2.975 -2.030 1.00 88.00 84 THR A O 1
ATOM 632 N N . LEU A 1 85 ? -3.319 -2.146 -3.088 1.00 86.94 85 LEU A N 1
ATOM 633 C CA . LEU A 1 85 ? -3.906 -1.452 -1.948 1.00 86.94 85 LEU A CA 1
ATOM 634 C C . LEU A 1 85 ? -5.209 -2.155 -1.600 1.00 86.94 85 LEU A C 1
ATOM 636 O O . LEU A 1 85 ? -6.077 -2.299 -2.452 1.00 86.94 85 LEU A O 1
ATOM 640 N N . THR A 1 86 ? -5.350 -2.614 -0.369 1.00 85.62 86 THR A N 1
ATOM 641 C CA . THR A 1 86 ? -6.559 -3.306 0.083 1.00 85.62 86 THR A CA 1
ATOM 642 C C . THR A 1 86 ? -7.154 -2.512 1.233 1.00 85.62 86 THR A C 1
ATOM 644 O O . THR A 1 86 ? -6.510 -2.398 2.274 1.00 85.62 86 THR A O 1
ATOM 647 N N . ASP A 1 87 ? -8.334 -1.932 1.025 1.00 84.81 87 ASP A N 1
ATOM 648 C CA . ASP A 1 87 ? -9.073 -1.184 2.046 1.00 84.81 87 ASP A CA 1
ATOM 649 C C . ASP A 1 87 ? -10.121 -2.068 2.693 1.00 84.81 87 ASP A C 1
ATOM 651 O O . ASP A 1 87 ? -10.843 -2.790 1.997 1.00 84.81 87 ASP A O 1
ATOM 655 N N . GLY A 1 88 ? -10.259 -1.970 4.007 1.00 80.38 88 GLY A N 1
ATOM 656 C CA . GLY A 1 88 ? -11.427 -2.527 4.659 1.00 80.38 88 GLY A CA 1
ATOM 657 C C . GLY A 1 88 ? -11.454 -2.338 6.161 1.00 80.38 88 GLY A C 1
ATOM 658 O O . GLY A 1 88 ? -10.546 -1.780 6.782 1.00 80.38 88 GLY A O 1
ATOM 659 N N . ASP A 1 89 ? -12.558 -2.808 6.727 1.00 81.00 89 ASP A N 1
ATOM 660 C CA . ASP A 1 89 ? -12.869 -2.648 8.136 1.00 81.00 89 ASP A CA 1
ATOM 661 C C . ASP A 1 89 ? -11.958 -3.544 8.991 1.00 81.00 89 ASP A C 1
ATOM 663 O O . ASP A 1 89 ? -11.920 -4.767 8.834 1.00 81.00 89 ASP A O 1
ATOM 667 N N . ILE A 1 90 ? -11.252 -2.946 9.952 1.00 76.88 90 ILE A N 1
ATOM 668 C CA . ILE A 1 90 ? -10.371 -3.624 10.911 1.00 76.88 90 ILE A CA 1
ATOM 669 C C . ILE A 1 90 ? -11.097 -4.740 11.684 1.00 76.88 90 ILE A C 1
ATOM 671 O O . ILE A 1 90 ? -10.476 -5.668 12.213 1.00 76.88 90 ILE A O 1
ATOM 675 N N . ARG A 1 91 ? -12.432 -4.674 11.764 1.00 72.94 91 ARG A N 1
ATOM 676 C CA . ARG A 1 91 ? -13.281 -5.674 12.408 1.00 72.94 91 ARG A CA 1
ATOM 677 C C . ARG A 1 91 ? -13.430 -6.953 11.597 1.00 72.94 91 ARG A C 1
ATOM 679 O O . ARG A 1 91 ? -13.703 -7.993 12.202 1.00 72.94 91 ARG A O 1
ATOM 686 N N . THR A 1 92 ? -13.262 -6.888 10.278 1.00 69.50 92 THR A N 1
ATOM 687 C CA . THR A 1 92 ? -13.490 -8.004 9.349 1.00 69.50 92 THR A CA 1
ATOM 688 C C . THR A 1 92 ? -12.194 -8.622 8.824 1.00 69.50 92 THR A C 1
ATOM 690 O O . THR A 1 92 ? -12.225 -9.774 8.370 1.00 69.50 92 THR A O 1
ATOM 693 N N . VAL A 1 93 ? -11.050 -7.930 8.949 1.00 61.38 93 VAL A N 1
ATOM 694 C CA . VAL A 1 93 ? -9.732 -8.456 8.558 1.00 61.38 93 VAL A CA 1
ATOM 695 C C . VAL A 1 93 ? -9.404 -9.705 9.397 1.00 61.38 93 VAL A C 1
ATOM 697 O O . VAL A 1 93 ? -9.110 -9.629 10.589 1.00 61.38 93 VAL A O 1
ATOM 700 N N . GLY A 1 94 ? -9.496 -10.884 8.783 1.00 54.06 94 GLY A N 1
ATOM 701 C CA . GLY A 1 94 ? -9.305 -12.188 9.435 1.00 54.06 94 GLY A CA 1
ATOM 702 C C . GLY A 1 94 ? -10.538 -13.094 9.407 1.00 54.06 94 GLY A C 1
ATOM 703 O O . GLY A 1 94 ? -10.391 -14.303 9.546 1.00 54.06 94 GLY A O 1
ATOM 704 N N . ASN A 1 95 ? -11.732 -12.543 9.156 1.00 52.78 95 ASN A N 1
ATOM 705 C CA . ASN A 1 95 ? -12.952 -13.334 8.985 1.00 52.78 95 ASN A CA 1
ATOM 706 C C . ASN A 1 95 ? -13.314 -13.524 7.510 1.00 52.78 95 ASN A C 1
ATOM 708 O O . ASN A 1 95 ? -13.673 -14.639 7.135 1.00 52.78 95 ASN A O 1
ATOM 712 N N . ARG A 1 96 ? -13.196 -12.485 6.666 1.00 54.72 96 ARG A N 1
ATOM 713 C CA . ARG A 1 96 ? -13.393 -12.565 5.206 1.00 54.72 96 ARG A CA 1
ATOM 714 C C . ARG A 1 96 ? -12.657 -11.419 4.508 1.00 54.72 96 ARG A C 1
ATOM 716 O O . ARG A 1 96 ? -13.074 -10.275 4.607 1.00 54.72 96 ARG A O 1
ATOM 723 N N . PHE A 1 97 ? -11.620 -11.721 3.725 1.00 57.09 97 PHE A N 1
ATOM 724 C CA . PHE A 1 97 ? -11.037 -10.744 2.786 1.00 57.09 97 PHE A CA 1
ATOM 725 C C . PHE A 1 97 ? -12.013 -10.339 1.658 1.00 57.09 97 PHE A C 1
ATOM 727 O O . PHE A 1 97 ? -11.714 -9.438 0.887 1.00 57.09 97 PHE A O 1
ATOM 734 N N . ALA A 1 98 ? -13.179 -10.989 1.568 1.00 52.06 98 ALA A N 1
ATOM 735 C CA . ALA A 1 98 ? -14.206 -10.733 0.559 1.00 52.06 98 ALA A CA 1
ATOM 736 C C . ALA A 1 98 ? -14.891 -9.359 0.689 1.00 52.06 98 ALA A C 1
ATOM 738 O O . ALA A 1 98 ? -15.459 -8.887 -0.287 1.00 52.06 98 ALA A O 1
ATOM 739 N N . ASP A 1 99 ? -14.816 -8.713 1.857 1.00 62.09 99 ASP A N 1
ATOM 740 C CA . ASP A 1 99 ? -15.415 -7.388 2.080 1.00 62.09 99 ASP A CA 1
ATOM 741 C C . ASP A 1 99 ? -14.426 -6.238 1.811 1.00 62.09 99 ASP A C 1
ATOM 743 O O . ASP A 1 99 ? -14.736 -5.073 2.057 1.00 62.09 99 ASP A O 1
ATOM 747 N N . PHE A 1 100 ? -13.221 -6.557 1.329 1.00 70.62 100 PHE A N 1
ATOM 748 C CA . PHE A 1 100 ? -12.174 -5.575 1.086 1.00 70.62 100 PHE A CA 1
ATOM 749 C C . PHE A 1 100 ? -12.237 -5.064 -0.342 1.00 70.62 100 PHE A C 1
ATOM 751 O O . PHE A 1 100 ? -12.362 -5.831 -1.300 1.00 70.62 100 PHE A O 1
ATOM 758 N N . GLN A 1 101 ? -12.071 -3.755 -0.489 1.00 77.31 101 GLN A N 1
ATOM 759 C CA . GLN A 1 101 ? -11.865 -3.157 -1.795 1.00 77.31 101 GLN A CA 1
ATOM 760 C C . GLN A 1 101 ? -10.383 -3.236 -2.123 1.00 77.31 101 GLN A C 1
ATOM 762 O O . GLN A 1 101 ? -9.552 -2.574 -1.498 1.00 77.31 101 GLN A O 1
ATOM 767 N N . ARG A 1 102 ? -10.045 -4.074 -3.101 1.00 82.50 102 ARG A N 1
ATOM 768 C CA . ARG A 1 102 ? -8.686 -4.179 -3.613 1.00 82.50 102 ARG A CA 1
ATOM 769 C C . ARG A 1 102 ? -8.530 -3.284 -4.836 1.00 82.50 102 ARG A C 1
ATOM 771 O O . ARG A 1 102 ? -9.323 -3.318 -5.773 1.00 82.50 102 ARG A O 1
ATOM 778 N N . TYR A 1 103 ? -7.462 -2.509 -4.824 1.00 82.69 103 TYR A N 1
ATOM 779 C CA . TYR A 1 103 ? -7.021 -1.654 -5.907 1.00 82.69 103 TYR A CA 1
ATOM 780 C C . TYR A 1 103 ? -5.659 -2.160 -6.355 1.00 82.69 103 TYR A C 1
ATOM 782 O O . TYR A 1 103 ? -4.692 -2.122 -5.593 1.00 82.69 103 TYR A O 1
ATOM 790 N N . ASP A 1 104 ? -5.587 -2.653 -7.585 1.00 85.56 104 ASP A N 1
ATOM 791 C CA . ASP A 1 104 ? -4.318 -2.998 -8.212 1.00 85.56 104 ASP A CA 1
ATOM 792 C C . ASP A 1 104 ? -3.940 -1.851 -9.141 1.00 85.56 104 ASP A C 1
ATOM 794 O O . ASP A 1 104 ? -4.624 -1.594 -10.129 1.00 85.56 104 ASP A O 1
ATOM 798 N N . CYS A 1 105 ? -2.875 -1.142 -8.792 1.00 85.38 105 CYS A N 1
ATOM 799 C CA . CYS A 1 105 ? -2.372 0.023 -9.497 1.00 85.38 105 CYS A CA 1
ATOM 800 C C . CYS A 1 105 ? -1.038 -0.311 -10.155 1.00 85.38 105 CYS A C 1
ATOM 802 O O . CYS A 1 105 ? -0.168 -0.922 -9.539 1.00 85.38 105 CYS A O 1
ATOM 804 N N . ASN A 1 106 ? -0.849 0.140 -11.391 1.00 87.75 106 ASN A N 1
ATOM 805 C CA . ASN A 1 106 ? 0.428 0.026 -12.084 1.00 87.75 106 ASN A CA 1
ATOM 806 C C . ASN A 1 106 ? 1.008 1.427 -12.300 1.00 87.75 106 ASN A C 1
ATOM 808 O O . ASN A 1 106 ? 0.469 2.192 -13.102 1.00 87.75 106 ASN A O 1
ATOM 812 N N . VAL A 1 107 ? 2.057 1.772 -11.550 1.00 86.56 107 VAL A N 1
ATOM 813 C CA . VAL A 1 107 ? 2.601 3.138 -11.474 1.00 86.56 107 VAL A CA 1
ATOM 814 C C . VAL A 1 107 ? 4.029 3.171 -12.022 1.00 86.56 107 VAL A C 1
ATOM 816 O O . VAL A 1 107 ? 4.864 2.411 -11.539 1.00 86.56 107 VAL A O 1
ATOM 819 N N . PRO A 1 108 ? 4.363 4.030 -12.996 1.00 88.19 108 PRO A N 1
ATOM 820 C CA . PRO A 1 108 ? 5.739 4.217 -13.450 1.00 88.19 108 PRO A CA 1
ATOM 821 C C . PRO A 1 108 ? 6.696 4.562 -12.298 1.00 88.19 108 PRO A C 1
ATOM 823 O O . PRO A 1 108 ? 6.415 5.434 -11.473 1.00 88.19 108 PRO A O 1
ATOM 826 N N . ILE A 1 109 ? 7.859 3.908 -12.251 1.00 87.88 109 ILE A N 1
ATOM 827 C CA . ILE A 1 109 ? 8.841 4.107 -11.167 1.00 87.88 109 ILE A CA 1
ATOM 828 C C . ILE A 1 109 ? 9.356 5.553 -11.134 1.00 87.88 109 ILE A C 1
ATOM 830 O O . ILE A 1 109 ? 9.565 6.112 -10.058 1.00 87.88 109 ILE A O 1
ATOM 834 N N . GLU A 1 110 ? 9.517 6.189 -12.295 1.00 86.69 110 GLU A N 1
ATOM 835 C CA . GLU A 1 110 ? 9.949 7.591 -12.390 1.00 86.69 110 GLU A CA 1
ATOM 836 C C . GLU A 1 110 ? 8.960 8.549 -11.707 1.00 86.69 110 GLU A C 1
ATOM 838 O O . GLU A 1 110 ? 9.357 9.498 -11.025 1.00 86.69 110 GLU A O 1
ATOM 843 N N . GLU A 1 111 ? 7.660 8.268 -11.812 1.00 84.88 111 GLU A N 1
ATOM 844 C CA . GLU A 1 111 ? 6.629 9.071 -11.161 1.00 84.88 111 GLU A CA 1
ATOM 845 C C . GLU A 1 111 ? 6.620 8.858 -9.646 1.00 84.88 111 GLU A C 1
ATOM 847 O O . GLU A 1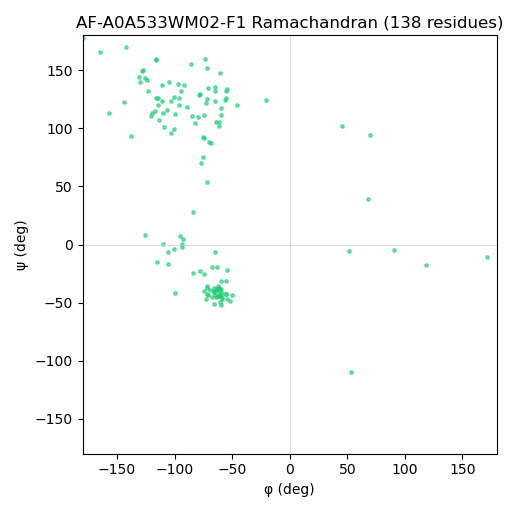 111 ? 6.465 9.831 -8.904 1.00 84.88 111 GLU A O 1
ATOM 852 N N . LEU A 1 112 ? 6.864 7.635 -9.164 1.00 85.94 112 LEU A N 1
ATOM 853 C CA . LEU A 1 112 ? 7.060 7.366 -7.733 1.00 85.94 112 LEU A CA 1
ATOM 854 C C . LEU A 1 112 ? 8.289 8.093 -7.181 1.00 85.94 112 LEU A C 1
ATOM 856 O O . LEU A 1 112 ? 8.208 8.740 -6.134 1.00 85.94 112 LEU A O 1
ATOM 860 N N . ALA A 1 113 ? 9.405 8.059 -7.912 1.00 84.62 113 ALA A N 1
ATOM 861 C CA . ALA A 1 113 ? 10.627 8.761 -7.537 1.00 84.62 113 ALA A CA 1
ATOM 862 C C . ALA A 1 113 ? 10.400 10.279 -7.420 1.00 84.62 113 ALA A C 1
ATOM 864 O O . ALA A 1 113 ? 10.891 10.902 -6.476 1.00 84.62 113 ALA A O 1
ATOM 865 N N . SER A 1 114 ? 9.581 10.864 -8.307 1.00 85.44 114 SER A N 1
ATOM 866 C CA . SER A 1 114 ? 9.198 12.285 -8.247 1.00 85.44 114 SER A CA 1
ATOM 867 C C . SER A 1 114 ? 8.410 12.665 -6.985 1.00 85.44 114 SER A C 1
ATOM 869 O O . SER A 1 114 ? 8.342 13.838 -6.621 1.00 85.44 114 SER A O 1
ATOM 871 N N . MET A 1 115 ? 7.812 11.684 -6.303 1.00 84.50 115 MET A N 1
ATOM 872 C CA . MET A 1 115 ? 7.030 11.891 -5.084 1.00 84.50 115 MET A CA 1
ATOM 873 C C . MET A 1 115 ? 7.845 11.717 -3.803 1.00 84.50 115 MET A C 1
ATOM 875 O O . MET A 1 115 ? 7.297 11.892 -2.710 1.00 84.50 115 MET A O 1
ATOM 879 N N . LYS A 1 116 ? 9.144 11.412 -3.895 1.00 82.50 116 LYS A N 1
ATOM 880 C CA . LYS A 1 116 ? 10.009 11.283 -2.720 1.00 82.50 116 LYS A CA 1
ATOM 881 C C . LYS A 1 116 ? 9.956 12.563 -1.872 1.00 82.50 116 LYS A C 1
ATOM 883 O O . LYS A 1 116 ? 10.159 13.664 -2.368 1.00 82.50 116 LYS A O 1
ATOM 888 N N . GLY A 1 117 ? 9.653 12.407 -0.583 1.00 79.50 117 GLY A N 1
ATOM 889 C CA . GLY A 1 117 ? 9.447 13.526 0.349 1.00 79.50 117 GLY A CA 1
ATOM 890 C C . GLY A 1 117 ? 7.999 14.030 0.458 1.00 79.50 117 GLY A C 1
ATOM 891 O O . GLY A 1 117 ? 7.715 14.855 1.321 1.00 79.50 117 GLY A O 1
ATOM 892 N N . SER A 1 118 ? 7.066 13.511 -0.348 1.00 85.38 118 SER A N 1
ATOM 893 C CA . SER A 1 118 ? 5.629 13.780 -0.193 1.00 85.38 118 SER A CA 1
ATOM 894 C C . SER A 1 118 ? 5.035 13.045 1.015 1.00 85.38 118 SER A C 1
ATOM 896 O O . SER A 1 118 ? 5.585 12.053 1.495 1.00 85.38 118 SER A O 1
ATOM 898 N N . SER A 1 119 ? 3.882 13.512 1.504 1.00 84.69 119 SER A N 1
ATOM 899 C CA . SER A 1 119 ? 3.107 12.776 2.508 1.00 84.69 119 SER A CA 1
ATOM 900 C C . SER A 1 119 ? 2.440 11.546 1.892 1.00 84.69 119 SER A C 1
ATOM 902 O O . SER A 1 119 ? 2.097 11.552 0.709 1.00 84.69 119 SER A O 1
ATOM 904 N N . PHE A 1 120 ? 2.201 10.511 2.702 1.00 83.94 120 PHE A N 1
ATOM 905 C CA . PHE A 1 120 ? 1.535 9.288 2.244 1.00 83.94 120 PHE A CA 1
ATOM 906 C C . PHE A 1 120 ? 0.172 9.571 1.600 1.00 83.94 120 PHE A C 1
ATOM 908 O O . PHE A 1 120 ? -0.102 9.065 0.519 1.00 83.94 120 PHE A O 1
ATOM 915 N N . SER A 1 121 ? -0.637 10.459 2.189 1.00 81.62 121 SER A N 1
ATOM 916 C CA . SER A 1 121 ? -1.927 10.853 1.611 1.00 81.62 121 SER A CA 1
ATOM 917 C C . SER A 1 121 ? -1.774 11.457 0.214 1.00 81.62 121 SER A C 1
ATOM 919 O O . SER A 1 121 ? -2.528 11.098 -0.677 1.00 81.62 121 SER A O 1
ATOM 921 N N . LYS A 1 122 ? -0.769 12.319 -0.018 1.00 81.81 122 LYS A N 1
ATOM 922 C CA . LYS A 1 122 ? -0.509 12.885 -1.354 1.00 81.81 122 LYS A CA 1
ATOM 923 C C . LYS A 1 122 ? -0.072 11.816 -2.351 1.00 81.81 122 LYS A C 1
ATOM 925 O O . LYS A 1 122 ? -0.511 11.860 -3.497 1.00 81.81 122 LYS A O 1
ATOM 930 N N . VAL A 1 123 ? 0.767 10.873 -1.917 1.00 82.44 123 VAL A N 1
ATOM 931 C CA . VAL A 1 123 ? 1.176 9.727 -2.740 1.00 82.44 123 VAL A CA 1
ATOM 932 C C . VAL A 1 123 ? -0.057 8.917 -3.132 1.00 82.44 123 VAL A C 1
ATOM 934 O O . VAL A 1 123 ? -0.291 8.741 -4.320 1.00 82.44 123 VAL A O 1
ATOM 937 N N . LEU A 1 124 ? -0.897 8.521 -2.171 1.00 79.62 124 LEU A N 1
ATOM 938 C CA . LEU A 1 124 ? -2.128 7.770 -2.433 1.00 79.62 124 LEU A CA 1
ATOM 939 C C . LEU A 1 124 ? -3.121 8.526 -3.318 1.00 79.62 124 LEU A C 1
ATOM 941 O O . LEU A 1 124 ? -3.675 7.938 -4.240 1.00 79.62 124 LEU A O 1
ATOM 945 N N . THR A 1 125 ? -3.339 9.822 -3.081 1.00 80.00 125 THR A N 1
ATOM 946 C CA . THR A 1 125 ? -4.213 10.643 -3.928 1.00 80.00 125 THR A CA 1
ATOM 947 C C . THR A 1 125 ? -3.720 10.644 -5.367 1.00 80.00 125 THR A C 1
ATOM 949 O O . THR A 1 125 ? -4.515 10.433 -6.275 1.00 80.00 125 THR A O 1
ATOM 952 N N . LYS A 1 126 ? -2.412 10.823 -5.587 1.00 78.19 126 LYS A N 1
ATOM 953 C CA . LYS A 1 126 ? -1.839 10.782 -6.935 1.00 78.19 126 LYS A CA 1
ATOM 954 C C . LYS A 1 126 ? -1.952 9.380 -7.538 1.00 78.19 126 LYS A C 1
ATOM 956 O O . LYS A 1 126 ? -2.342 9.273 -8.694 1.00 78.19 126 LYS A O 1
ATOM 961 N N . VAL A 1 127 ? -1.708 8.335 -6.733 1.00 75.81 127 VAL A N 1
ATOM 962 C CA . VAL A 1 127 ? -1.900 6.921 -7.106 1.00 75.81 127 VAL A CA 1
ATOM 963 C C . VAL A 1 127 ? -3.315 6.664 -7.609 1.00 75.81 127 VAL A C 1
ATOM 965 O O . VAL A 1 127 ? -3.482 6.097 -8.680 1.00 75.81 127 VAL A O 1
ATOM 968 N N . ASN A 1 128 ? -4.318 7.165 -6.895 1.00 67.94 128 ASN A N 1
ATOM 969 C CA . ASN A 1 128 ? -5.722 6.916 -7.195 1.00 67.94 128 ASN A CA 1
ATOM 970 C C . ASN A 1 128 ? -6.316 7.851 -8.275 1.00 67.94 128 ASN A C 1
ATOM 9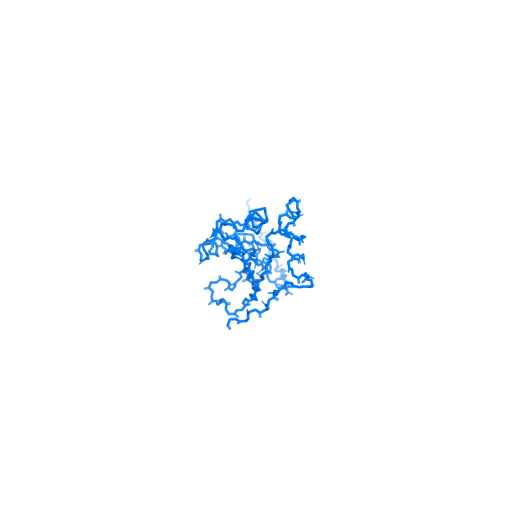72 O O . ASN A 1 128 ? -7.295 7.499 -8.922 1.00 67.94 128 ASN A O 1
ATOM 976 N N . GLN A 1 129 ? -5.757 9.052 -8.476 1.00 65.31 129 GLN A N 1
ATOM 977 C CA . GLN A 1 129 ? -6.297 10.077 -9.393 1.00 65.31 129 GLN A CA 1
ATOM 978 C C . GLN A 1 129 ? -5.501 10.247 -10.699 1.00 65.31 129 GLN A C 1
ATOM 980 O O . GLN A 1 129 ? -5.921 11.012 -11.569 1.00 65.31 129 GLN A O 1
ATOM 985 N N . GLY A 1 130 ? -4.350 9.585 -10.850 1.00 56.16 130 GLY A N 1
ATOM 986 C CA . GLY A 1 130 ? -3.499 9.701 -12.034 1.00 56.16 130 GLY A CA 1
ATOM 987 C C . GLY A 1 130 ? -4.229 9.278 -13.312 1.00 56.16 130 GLY A C 1
ATOM 988 O O . GLY A 1 130 ? -4.612 8.120 -13.465 1.00 56.16 130 GLY A O 1
ATOM 989 N N . SER A 1 131 ? -4.398 10.212 -14.253 1.00 42.16 131 SER A N 1
ATOM 990 C CA . SER A 1 131 ? -5.137 10.081 -15.521 1.00 42.16 131 SER A CA 1
ATOM 991 C C . SER A 1 131 ? -4.429 9.198 -16.566 1.00 42.16 131 SER A C 1
ATOM 993 O O . SER A 1 131 ? -4.183 9.614 -17.696 1.00 42.16 131 SER A O 1
ATOM 995 N N . GLY A 1 132 ? -4.076 7.979 -16.169 1.00 45.66 132 GLY A N 1
ATOM 996 C CA . GLY A 1 132 ? -3.331 6.995 -16.957 1.00 45.66 132 GLY A CA 1
ATOM 997 C C . GLY A 1 132 ? -2.897 5.767 -16.150 1.00 45.66 132 GLY A C 1
ATOM 998 O O . GLY A 1 132 ? -2.461 4.775 -16.732 1.00 45.66 132 GLY A O 1
ATOM 999 N N . TRP A 1 133 ? -3.034 5.797 -14.820 1.00 53.78 133 TRP A N 1
ATOM 1000 C CA . TRP A 1 133 ? -2.677 4.680 -13.953 1.00 53.78 133 TRP A CA 1
ATOM 1001 C C . TRP A 1 133 ? -3.900 3.784 -13.819 1.00 53.78 133 TRP A C 1
ATOM 1003 O O . TRP A 1 133 ? -4.965 4.212 -13.378 1.00 53.78 133 TRP A O 1
ATOM 1013 N N . ARG A 1 134 ? -3.781 2.530 -14.258 1.00 54.16 134 ARG A N 1
ATOM 1014 C CA . ARG A 1 134 ? -4.873 1.558 -14.155 1.00 54.16 134 ARG A CA 1
ATOM 1015 C C . ARG A 1 134 ? -4.943 1.069 -12.711 1.00 54.16 134 ARG A C 1
ATOM 1017 O O . ARG A 1 134 ? -4.565 -0.064 -12.463 1.00 54.16 134 ARG A O 1
ATOM 1024 N N . CYS A 1 135 ? -5.362 1.920 -11.774 1.00 67.06 135 CYS A N 1
ATOM 1025 C CA . CYS A 1 135 ? -5.917 1.448 -10.511 1.00 67.06 135 CYS A CA 1
ATOM 1026 C C . CYS A 1 135 ? -7.275 0.833 -10.841 1.00 67.06 135 CYS A C 1
ATOM 1028 O O . CYS A 1 135 ? -8.293 1.519 -10.919 1.00 67.06 135 CYS A O 1
ATOM 1030 N N . GLY A 1 136 ? -7.263 -0.455 -11.167 1.00 64.06 136 GLY A N 1
ATOM 1031 C CA . GLY A 1 136 ? -8.491 -1.211 -11.338 1.00 64.06 136 GLY A CA 1
ATOM 1032 C C . GLY A 1 136 ? -9.032 -1.569 -9.964 1.00 64.06 136 GLY A C 1
ATOM 1033 O O . GLY A 1 136 ? -8.293 -2.119 -9.148 1.00 64.06 136 GLY A O 1
ATOM 1034 N N . LEU A 1 137 ? -10.315 -1.290 -9.722 1.00 65.69 137 LEU A N 1
ATOM 1035 C CA . LEU A 1 137 ? -11.053 -2.002 -8.683 1.00 65.69 137 LEU A CA 1
ATOM 1036 C C . LEU A 1 137 ? -11.020 -3.485 -9.051 1.00 65.69 137 LEU A C 1
ATOM 1038 O O . LEU A 1 137 ? -11.580 -3.907 -10.063 1.00 65.69 137 LEU A O 1
ATOM 1042 N N . SER A 1 138 ? -10.295 -4.245 -8.248 1.00 54.12 138 SER A N 1
ATOM 1043 C CA . SER A 1 138 ? -10.170 -5.687 -8.334 1.00 54.12 138 SER A CA 1
ATOM 1044 C C . SER A 1 138 ? -11.113 -6.230 -7.270 1.00 54.12 138 SER A C 1
ATOM 1046 O O . SER A 1 138 ? -10.826 -6.166 -6.078 1.00 54.12 138 SER A O 1
ATOM 1048 N N . VAL A 1 139 ? -12.308 -6.649 -7.678 1.00 46.84 139 VAL A N 1
ATOM 1049 C CA . VAL A 1 139 ? -13.198 -7.384 -6.773 1.00 46.84 139 VAL A CA 1
ATOM 1050 C C . VAL A 1 139 ? -12.668 -8.823 -6.742 1.00 46.84 139 VAL A C 1
ATOM 1052 O O . VAL A 1 139 ? -12.407 -9.350 -7.828 1.00 46.84 139 VAL A O 1
ATOM 1055 N N . PRO A 1 140 ? -12.423 -9.425 -5.563 1.00 49.16 140 PRO A N 1
ATOM 1056 C CA . PRO A 1 140 ? -11.957 -10.808 -5.477 1.00 49.16 140 PRO A CA 1
ATOM 1057 C C . PRO A 1 140 ? -12.897 -11.803 -6.170 1.00 49.16 140 PRO A C 1
ATOM 1059 O O . PRO A 1 140 ? -14.125 -11.553 -6.204 1.00 49.16 140 PRO A O 1
#

Radius of gyration: 20.8 Å; Cα contacts (8 Å, |Δi|>4): 225; chains: 1; bounding box: 43×27×80 Å

Sequence (140 aa):
MTAGIALVVMFALYFSEGSALSPIESSSRLSKIVASVGADCTDFSCAKDIVVDCNTNRSAVVQHDVDYVWIVQAKRNSDFCNLTLTDGDIRTVGNRFADFQRYDCNVPIEELASMKGSSFSKVLTKVNQGSGWRCGLSVP

Solvent-accessible surface area (backbone atoms only — not comparable to full-atom values): 8129 Å² total; per-residue (Å²): 135,84,90,81,84,82,84,80,75,84,79,81,82,85,69,96,58,86,78,74,68,51,71,67,58,47,52,54,41,51,54,53,40,32,67,73,72,61,37,76,43,57,45,60,67,57,41,36,49,40,58,50,63,16,79,44,92,48,28,19,39,27,72,81,48,96,56,30,31,38,38,41,36,22,37,61,52,93,69,28,25,40,33,42,40,34,37,34,47,52,88,38,62,86,80,48,76,82,76,35,54,30,32,44,26,53,40,50,45,71,62,36,54,72,46,69,90,58,54,48,67,58,51,50,51,49,57,75,63,39,96,81,41,58,51,40,81,44,76,130

Secondary structure (DSSP, 8-state):
----------------S--PPPHHHHHHHHHHHHHHHT-SB-SHHHHHHHHHH-----EEEEE-SSSEEEEEEEEEETTEEEEEEEEEETTTTTT-GGG-EEEEEEEEHHHHHHTTT--HHHHHHHHHH-TT---EEE--